Protein AF-A0A1T5CIA7-F1 (afdb_monomer_lite)

Structure (mmCIF, N/CA/C/O backbone):
data_AF-A0A1T5CIA7-F1
#
_entry.id   AF-A0A1T5CIA7-F1
#
loop_
_atom_site.group_PDB
_atom_site.id
_atom_site.type_symbol
_atom_site.label_atom_id
_atom_site.label_alt_id
_atom_site.label_comp_id
_atom_site.label_asym_id
_atom_site.label_entity_id
_atom_site.label_seq_id
_atom_site.pdbx_PDB_ins_code
_atom_site.Cartn_x
_atom_site.Cartn_y
_atom_site.Cartn_z
_atom_site.occupancy
_atom_site.B_iso_or_equiv
_atom_site.auth_seq_id
_atom_site.auth_comp_id
_atom_site.auth_asym_id
_atom_site.auth_atom_id
_atom_site.pdbx_PDB_model_num
ATOM 1 N N . MET A 1 1 ? 23.653 10.289 -7.393 1.00 42.06 1 MET A N 1
ATOM 2 C CA . MET A 1 1 ? 22.299 10.455 -6.818 1.00 42.06 1 MET A CA 1
ATOM 3 C C . MET A 1 1 ? 21.368 9.534 -7.599 1.00 42.06 1 MET A C 1
ATOM 5 O O . MET A 1 1 ? 21.029 9.856 -8.727 1.00 42.06 1 MET A O 1
ATOM 9 N N . GLY A 1 2 ? 21.097 8.323 -7.100 1.00 50.38 2 GLY A N 1
ATOM 10 C CA . GLY A 1 2 ? 20.257 7.358 -7.822 1.00 50.38 2 GLY A CA 1
ATOM 11 C C . GLY A 1 2 ? 18.814 7.858 -7.879 1.00 50.38 2 GLY A C 1
ATOM 12 O O . GLY A 1 2 ? 18.241 8.191 -6.844 1.00 50.38 2 GLY A O 1
ATOM 13 N N . THR A 1 3 ? 18.236 7.973 -9.070 1.00 57.44 3 THR A N 1
ATOM 14 C CA . THR A 1 3 ? 16.852 8.419 -9.265 1.00 57.44 3 THR A CA 1
ATOM 15 C C . THR A 1 3 ? 15.890 7.366 -8.718 1.00 57.44 3 THR A C 1
ATOM 17 O O . THR A 1 3 ? 15.631 6.346 -9.352 1.00 57.44 3 THR A O 1
ATOM 20 N N . ILE A 1 4 ? 15.348 7.603 -7.521 1.00 63.62 4 ILE A N 1
ATOM 21 C CA . ILE A 1 4 ? 14.288 6.758 -6.963 1.00 63.62 4 ILE A CA 1
ATOM 22 C C . ILE A 1 4 ? 13.043 6.935 -7.838 1.00 63.62 4 ILE A C 1
ATOM 24 O O . ILE A 1 4 ? 12.462 8.022 -7.912 1.00 63.62 4 ILE A O 1
ATOM 28 N N . LYS A 1 5 ? 12.639 5.868 -8.532 1.00 80.88 5 LYS A N 1
ATOM 29 C CA . LYS A 1 5 ? 11.463 5.885 -9.405 1.00 80.88 5 LYS A CA 1
ATOM 30 C C . LYS A 1 5 ? 10.207 5.689 -8.556 1.00 80.88 5 LYS A C 1
ATOM 32 O O . LYS A 1 5 ? 9.928 4.588 -8.087 1.00 80.88 5 LYS A O 1
ATOM 37 N N . ARG A 1 6 ? 9.450 6.774 -8.364 1.00 87.81 6 ARG A N 1
ATOM 38 C CA . ARG A 1 6 ? 8.161 6.749 -7.656 1.00 87.81 6 ARG A CA 1
ATOM 39 C C . ARG A 1 6 ? 7.175 5.814 -8.358 1.00 87.81 6 ARG A C 1
ATOM 41 O O . ARG A 1 6 ? 7.083 5.812 -9.587 1.00 87.81 6 ARG A O 1
ATOM 48 N N . ARG A 1 7 ? 6.370 5.087 -7.582 1.00 92.69 7 ARG A N 1
ATOM 49 C CA . ARG A 1 7 ? 5.266 4.253 -8.078 1.00 92.69 7 ARG A CA 1
ATOM 50 C C . ARG A 1 7 ? 4.042 5.131 -8.333 1.00 92.69 7 ARG A C 1
ATOM 52 O O . ARG A 1 7 ? 3.059 5.084 -7.599 1.00 92.69 7 ARG A O 1
ATOM 59 N N . ILE A 1 8 ? 4.117 5.952 -9.384 1.00 93.69 8 ILE A N 1
ATOM 60 C CA . ILE A 1 8 ? 3.069 6.916 -9.771 1.00 93.69 8 ILE A CA 1
ATOM 61 C C . ILE A 1 8 ? 1.693 6.248 -9.905 1.00 93.69 8 ILE A C 1
ATOM 63 O O . ILE A 1 8 ? 0.686 6.855 -9.558 1.00 93.69 8 ILE A O 1
ATOM 67 N N . ILE A 1 9 ? 1.658 4.980 -10.324 1.00 94.62 9 ILE A N 1
ATOM 68 C CA . ILE A 1 9 ? 0.433 4.1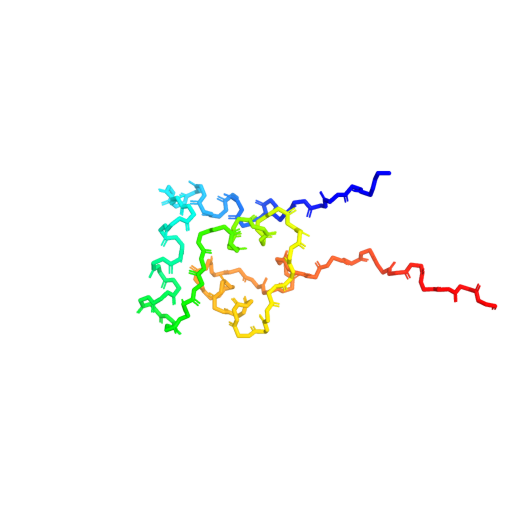77 -10.420 1.00 94.62 9 ILE A CA 1
ATOM 69 C C . ILE A 1 9 ? -0.310 4.118 -9.076 1.00 94.62 9 ILE A C 1
ATOM 71 O O . ILE A 1 9 ? -1.508 4.385 -9.050 1.00 94.62 9 ILE A O 1
ATOM 75 N N . LEU A 1 10 ? 0.383 3.858 -7.958 1.00 96.12 10 LEU A N 1
ATOM 76 C CA . LEU A 1 10 ? -0.238 3.817 -6.625 1.00 96.12 10 LEU A CA 1
ATOM 77 C C . LEU A 1 10 ? -0.742 5.193 -6.191 1.00 96.12 10 LEU A C 1
ATOM 79 O O . LEU A 1 10 ? -1.872 5.325 -5.727 1.00 96.12 10 LEU A O 1
ATOM 83 N N . ILE A 1 11 ? 0.073 6.230 -6.406 1.00 96.50 11 ILE A N 1
ATOM 84 C CA . ILE A 1 11 ? -0.280 7.610 -6.049 1.00 96.50 11 ILE A CA 1
ATOM 85 C C . ILE A 1 11 ? -1.545 8.043 -6.800 1.00 96.50 11 ILE A C 1
ATOM 87 O O . ILE A 1 11 ? -2.449 8.633 -6.208 1.00 96.50 11 ILE A O 1
ATOM 91 N N . ASN A 1 12 ? -1.622 7.740 -8.096 1.00 97.12 12 ASN A N 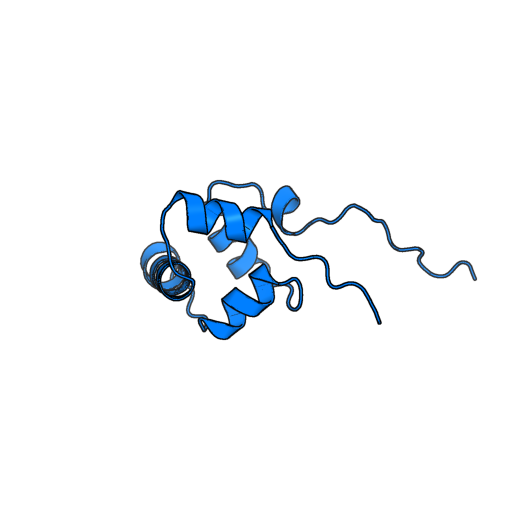1
ATOM 92 C CA . ASN A 1 12 ? -2.767 8.085 -8.929 1.00 97.12 12 ASN A CA 1
ATOM 93 C C . ASN A 1 12 ? -4.005 7.273 -8.546 1.00 97.12 12 ASN A C 1
ATOM 95 O O . ASN A 1 12 ? -5.073 7.858 -8.404 1.00 97.12 12 ASN A O 1
ATOM 99 N N . ALA A 1 13 ? -3.869 5.962 -8.324 1.00 97.12 13 ALA A N 1
ATOM 100 C CA . ALA A 1 13 ? -4.977 5.103 -7.911 1.00 97.12 13 ALA A CA 1
ATOM 101 C C . ALA A 1 13 ? -5.594 5.574 -6.584 1.00 97.12 13 ALA A C 1
ATOM 103 O O . ALA A 1 13 ? -6.814 5.700 -6.468 1.00 97.12 13 ALA A O 1
ATOM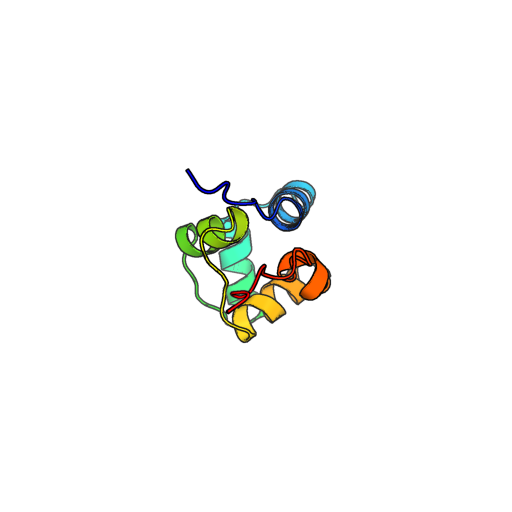 104 N N . ARG A 1 14 ? -4.746 5.920 -5.609 1.00 97.69 14 ARG A N 1
ATOM 105 C CA . ARG A 1 14 ? -5.167 6.480 -4.324 1.00 97.69 14 ARG A CA 1
ATOM 106 C C . ARG A 1 14 ? -5.867 7.832 -4.490 1.00 97.69 14 ARG A C 1
ATOM 108 O O . ARG A 1 14 ? -6.964 8.020 -3.970 1.00 97.69 14 ARG A O 1
ATOM 115 N N . LYS A 1 15 ? -5.269 8.765 -5.238 1.00 97.50 15 LYS A N 1
ATOM 116 C CA . LYS A 1 15 ? -5.854 10.096 -5.479 1.00 97.50 15 LYS A CA 1
ATOM 117 C C . LYS A 1 15 ? -7.165 10.041 -6.261 1.00 97.50 15 LYS A C 1
ATOM 119 O O . LYS A 1 15 ? -8.072 10.799 -5.949 1.00 97.50 15 LYS A O 1
ATOM 124 N N . HIS A 1 16 ? -7.293 9.131 -7.225 1.00 97.62 16 HIS A N 1
ATOM 125 C CA . HIS A 1 16 ? -8.530 8.928 -7.983 1.00 97.62 16 HIS A CA 1
ATOM 126 C C . HIS A 1 16 ? -9.688 8.472 -7.084 1.00 97.62 16 HIS A C 1
ATOM 128 O O . HIS A 1 16 ? -10.839 8.816 -7.324 1.00 97.62 16 HIS A O 1
ATOM 134 N N . LYS A 1 17 ? -9.384 7.730 -6.014 1.00 96.50 17 LYS A N 1
ATOM 135 C CA . LYS A 1 17 ? -10.353 7.345 -4.979 1.00 96.50 17 LYS A CA 1
ATOM 136 C C . LYS A 1 17 ? -10.508 8.393 -3.864 1.00 96.50 17 LYS A C 1
ATOM 138 O O . LYS A 1 17 ? -11.255 8.158 -2.922 1.00 96.50 17 LYS A O 1
ATOM 143 N N . ASN A 1 18 ? -9.819 9.533 -3.969 1.00 97.88 18 ASN A N 1
ATOM 144 C CA . ASN A 1 18 ? -9.742 10.588 -2.956 1.00 97.88 18 ASN A CA 1
ATOM 145 C C . ASN A 1 18 ? -9.278 10.094 -1.571 1.00 97.88 18 ASN A C 1
ATOM 147 O O . ASN A 1 18 ? -9.770 10.542 -0.541 1.00 97.88 18 ASN A O 1
ATOM 151 N N . TRP A 1 19 ? -8.341 9.145 -1.552 1.00 98.19 19 TRP A N 1
ATOM 152 C CA . TRP A 1 19 ? -7.803 8.568 -0.321 1.00 98.19 19 TRP A CA 1
ATOM 153 C C . TRP A 1 19 ? -6.500 9.253 0.108 1.00 98.19 19 TRP A C 1
ATOM 155 O O . TRP A 1 19 ? -5.642 9.617 -0.704 1.00 98.19 19 TRP A O 1
ATOM 165 N N . LEU A 1 20 ? -6.315 9.393 1.411 1.00 98.12 20 LEU A N 1
ATOM 166 C CA . LEU A 1 20 ? -5.048 9.695 2.066 1.00 98.12 20 LEU A CA 1
ATOM 167 C C . LEU A 1 20 ? -4.233 8.408 2.251 1.00 98.12 20 LEU A C 1
ATOM 169 O O . LEU A 1 20 ? -4.731 7.302 2.045 1.00 98.12 20 LEU A O 1
ATOM 173 N N . GLN A 1 21 ? -2.946 8.532 2.586 1.00 98.12 21 GLN A N 1
ATOM 174 C CA . GLN A 1 21 ? -2.104 7.353 2.820 1.00 98.12 21 GLN A CA 1
ATOM 175 C C . GLN A 1 21 ? -2.608 6.556 4.031 1.00 98.12 21 GLN A C 1
ATOM 177 O O . GLN A 1 21 ? -2.720 5.335 3.932 1.00 98.12 21 GLN A O 1
ATOM 182 N N . LYS A 1 22 ? -3.011 7.241 5.112 1.00 98.12 22 LYS A N 1
ATOM 183 C CA . LYS A 1 22 ? -3.712 6.618 6.245 1.00 98.12 22 LYS A CA 1
ATOM 184 C C . LYS A 1 22 ? -4.944 5.799 5.835 1.00 98.12 22 LYS A C 1
ATOM 186 O O . LYS A 1 22 ? -5.096 4.686 6.317 1.00 98.12 22 LYS A O 1
ATOM 191 N N . ASP A 1 23 ? -5.747 6.274 4.880 1.00 98.38 23 ASP A N 1
ATOM 192 C CA . ASP A 1 23 ? -6.974 5.579 4.470 1.00 98.38 23 ASP A CA 1
ATOM 193 C C . ASP A 1 23 ? -6.636 4.254 3.772 1.00 98.38 23 ASP A C 1
ATOM 195 O O . ASP A 1 23 ? -7.337 3.258 3.926 1.00 98.38 23 ASP A O 1
ATOM 199 N N . VAL A 1 24 ? -5.527 4.211 3.023 1.00 98.12 24 VAL A N 1
ATOM 200 C CA . VAL A 1 24 ? -5.037 2.965 2.418 1.00 98.12 24 VAL A CA 1
ATOM 201 C C . VAL A 1 24 ? -4.591 1.980 3.490 1.00 98.12 24 VAL A C 1
ATOM 203 O O . VAL A 1 24 ? -4.908 0.798 3.399 1.00 98.12 24 VAL A O 1
ATOM 206 N N . VAL A 1 25 ? -3.880 2.454 4.512 1.00 98.31 25 VAL A N 1
ATOM 207 C CA . VAL A 1 25 ? -3.441 1.611 5.631 1.00 98.31 25 VAL A CA 1
ATOM 208 C C . VAL A 1 25 ? -4.633 1.051 6.401 1.00 98.31 25 VAL A C 1
ATOM 210 O O . VAL A 1 25 ? -4.674 -0.148 6.665 1.00 98.31 25 VAL A O 1
ATOM 213 N N . GLU A 1 26 ? -5.624 1.885 6.709 1.00 98.44 26 GLU A N 1
ATOM 214 C CA . GLU A 1 26 ? -6.858 1.451 7.367 1.00 98.44 26 GLU A CA 1
ATOM 215 C C . GLU A 1 26 ? -7.582 0.387 6.539 1.00 98.44 26 GLU A C 1
ATOM 217 O O . GLU A 1 26 ? -8.039 -0.615 7.079 1.00 98.44 26 GLU A O 1
ATOM 222 N N . LYS A 1 27 ? -7.628 0.546 5.215 1.00 98.44 27 LYS A N 1
ATOM 223 C CA . LYS A 1 27 ? -8.229 -0.442 4.311 1.00 98.44 27 LYS A CA 1
ATOM 224 C C . LYS A 1 27 ? -7.461 -1.749 4.247 1.00 98.44 27 LYS A C 1
ATOM 226 O O . LYS A 1 27 ? -8.074 -2.807 4.294 1.00 98.44 27 LYS A O 1
ATOM 231 N N . LEU A 1 28 ? -6.135 -1.696 4.187 1.00 98.19 28 LEU A N 1
ATOM 232 C CA . LEU A 1 28 ? -5.301 -2.897 4.243 1.00 98.19 28 LEU A CA 1
ATOM 233 C C . LEU A 1 28 ? -5.505 -3.659 5.558 1.00 98.19 28 LEU A C 1
ATOM 235 O O . LEU A 1 28 ? -5.598 -4.886 5.545 1.00 98.19 28 LEU A O 1
ATOM 239 N N . CYS A 1 29 ? -5.651 -2.936 6.668 1.00 98.06 29 CYS A N 1
ATOM 240 C CA . CYS A 1 29 ? -5.957 -3.524 7.965 1.00 98.06 29 CYS A CA 1
ATOM 241 C C . CYS A 1 29 ? -7.356 -4.161 7.973 1.00 98.06 29 CYS A C 1
ATOM 243 O O . CYS A 1 29 ? -7.495 -5.346 8.265 1.00 98.06 29 CYS A O 1
ATOM 245 N N . ASN A 1 30 ? -8.383 -3.403 7.580 1.00 98.00 30 ASN A N 1
ATOM 246 C CA . ASN A 1 30 ? -9.783 -3.820 7.684 1.00 98.00 30 ASN A CA 1
ATOM 247 C C . ASN A 1 30 ? -10.181 -4.909 6.674 1.00 98.00 30 ASN A C 1
ATOM 249 O O . ASN A 1 30 ? -10.995 -5.768 6.997 1.00 98.00 30 ASN A O 1
ATOM 253 N N . GLU A 1 31 ? -9.645 -4.868 5.452 1.00 97.38 31 GLU A N 1
ATOM 254 C CA . GLU A 1 31 ? -10.061 -5.749 4.349 1.00 97.38 31 GLU A CA 1
ATOM 255 C C . GLU A 1 31 ? -9.140 -6.974 4.200 1.00 97.38 31 GLU A C 1
ATOM 257 O O . GLU A 1 31 ? -9.587 -8.027 3.748 1.00 97.38 31 GLU A O 1
ATOM 262 N N . PHE A 1 32 ? -7.867 -6.862 4.600 1.00 97.00 32 PHE A N 1
ATOM 263 C CA . PHE A 1 32 ? -6.852 -7.903 4.383 1.00 97.00 32 PHE A CA 1
ATOM 264 C C . PHE A 1 32 ? -6.112 -8.328 5.660 1.00 97.00 32 PHE A C 1
ATOM 266 O O . PHE A 1 32 ? -5.250 -9.202 5.592 1.00 97.00 32 PHE A O 1
ATOM 273 N N . GLY A 1 33 ? -6.410 -7.727 6.818 1.00 97.62 33 GLY A N 1
ATOM 274 C CA . GLY A 1 33 ? -5.714 -8.021 8.075 1.00 97.62 33 GLY A CA 1
ATOM 275 C C . GLY A 1 33 ? -4.247 -7.576 8.089 1.00 97.62 33 GLY A C 1
ATOM 276 O O . GLY A 1 33 ? -3.466 -8.067 8.902 1.00 97.62 33 GLY A O 1
ATOM 277 N N . ILE A 1 34 ? -3.850 -6.674 7.184 1.00 97.44 34 ILE A N 1
ATOM 278 C CA . ILE A 1 34 ? -2.469 -6.204 7.060 1.00 97.44 34 ILE A CA 1
ATOM 279 C C . ILE A 1 34 ? -2.272 -4.918 7.854 1.00 97.44 34 ILE A C 1
ATOM 281 O O . ILE A 1 34 ? -2.759 -3.850 7.485 1.00 97.44 34 ILE A O 1
ATOM 285 N N . THR A 1 35 ? -1.463 -5.011 8.905 1.00 97.44 35 THR A N 1
ATOM 286 C CA . THR A 1 35 ? -1.094 -3.869 9.744 1.00 97.44 35 THR A CA 1
ATOM 287 C C . THR A 1 35 ? 0.264 -3.318 9.323 1.00 97.44 35 THR A C 1
ATOM 289 O O . THR A 1 35 ? 1.305 -3.921 9.577 1.00 97.44 35 THR A O 1
ATOM 292 N N . ILE A 1 36 ? 0.264 -2.140 8.700 1.00 97.69 36 ILE A N 1
ATOM 293 C CA . ILE A 1 36 ? 1.472 -1.377 8.354 1.00 97.69 36 ILE A CA 1
ATOM 294 C C . ILE A 1 36 ? 1.337 0.072 8.818 1.00 97.69 36 ILE A C 1
ATOM 296 O O . ILE A 1 36 ? 0.259 0.510 9.201 1.00 97.69 36 ILE A O 1
ATOM 300 N N . THR A 1 37 ? 2.423 0.841 8.786 1.00 98.31 37 THR A N 1
ATOM 301 C CA . THR A 1 37 ? 2.369 2.273 9.108 1.00 98.31 37 THR A CA 1
ATOM 302 C C . THR A 1 37 ? 2.120 3.120 7.862 1.00 98.31 37 THR A C 1
ATOM 304 O O . THR A 1 37 ? 2.507 2.748 6.750 1.00 98.31 37 THR A O 1
ATOM 307 N N . GLU A 1 38 ? 1.543 4.310 8.049 1.00 97.75 38 GLU A N 1
ATOM 308 C CA . GLU A 1 38 ? 1.368 5.295 6.972 1.00 97.75 38 GLU A CA 1
ATOM 309 C C . GLU A 1 38 ? 2.707 5.651 6.309 1.00 97.75 38 GLU A C 1
ATOM 311 O O . GLU A 1 38 ? 2.819 5.653 5.084 1.00 97.75 38 GLU A O 1
ATOM 316 N N . SER A 1 39 ? 3.757 5.853 7.115 1.00 97.88 39 SER A N 1
ATOM 317 C CA . SER A 1 39 ? 5.114 6.119 6.621 1.00 97.88 39 SER A CA 1
ATOM 318 C C . SER A 1 39 ? 5.655 4.971 5.762 1.00 97.88 39 SER A C 1
ATOM 320 O O . SER A 1 39 ? 6.245 5.214 4.707 1.00 97.88 39 SER A O 1
ATOM 322 N N . TYR A 1 40 ? 5.418 3.717 6.167 1.00 98.19 40 TYR A N 1
ATOM 323 C CA . TYR A 1 40 ? 5.828 2.554 5.385 1.00 98.19 40 TYR A CA 1
ATOM 324 C C . TYR A 1 40 ? 5.123 2.506 4.029 1.00 98.19 40 TYR A C 1
ATOM 326 O O . TYR A 1 40 ? 5.790 2.371 3.001 1.00 98.19 40 TYR A O 1
ATOM 334 N N . TYR A 1 41 ? 3.804 2.718 4.000 1.00 98.19 41 TYR A N 1
ATOM 335 C CA . TYR A 1 41 ? 3.064 2.831 2.744 1.00 98.19 41 TYR A CA 1
ATOM 336 C C . TYR A 1 41 ? 3.563 4.008 1.881 1.00 98.19 41 TYR A C 1
ATOM 338 O O . TYR A 1 41 ? 3.772 3.853 0.677 1.00 98.19 41 TYR A O 1
ATOM 346 N N . GLY A 1 42 ? 3.875 5.157 2.485 1.00 97.75 42 GLY A N 1
ATOM 347 C CA . GLY A 1 42 ? 4.484 6.292 1.789 1.00 97.75 42 GLY A CA 1
ATOM 348 C C . GLY A 1 42 ? 5.836 5.958 1.146 1.00 97.75 42 GLY A C 1
ATOM 349 O 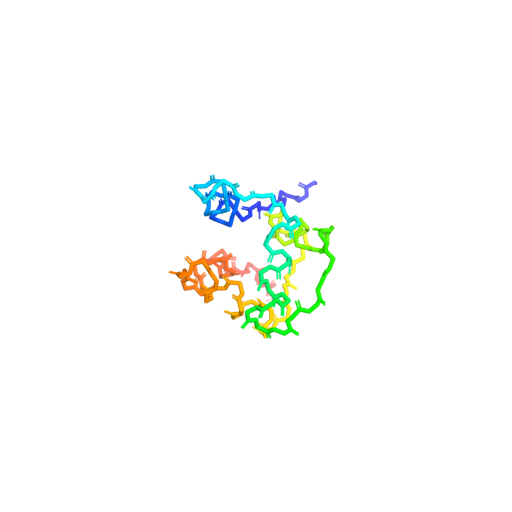O . GLY A 1 42 ? 6.089 6.339 0.001 1.00 97.75 42 GLY A O 1
ATOM 350 N N . MET A 1 43 ? 6.686 5.178 1.821 1.00 96.44 43 MET A N 1
ATOM 351 C CA . MET A 1 43 ? 7.944 4.681 1.248 1.00 96.44 43 MET A CA 1
ATOM 352 C C . MET A 1 43 ? 7.718 3.715 0.076 1.00 96.44 43 MET A C 1
ATOM 354 O O . MET A 1 43 ? 8.525 3.684 -0.860 1.00 96.44 43 MET A O 1
ATOM 358 N N . ILE A 1 44 ? 6.622 2.950 0.092 1.00 96.38 44 ILE A N 1
ATOM 359 C CA . ILE A 1 44 ? 6.205 2.125 -1.047 1.00 96.38 44 ILE A CA 1
ATOM 360 C C . ILE A 1 44 ? 5.771 3.025 -2.213 1.00 96.38 44 ILE A C 1
ATOM 362 O O . ILE A 1 44 ? 6.261 2.846 -3.327 1.00 96.38 44 ILE A O 1
ATOM 366 N N . GLU A 1 45 ? 4.926 4.035 -2.002 1.00 95.50 45 GLU A N 1
ATOM 367 C CA . GLU A 1 45 ? 4.551 4.971 -3.079 1.00 95.50 45 GLU A CA 1
ATOM 368 C C . GLU A 1 45 ? 5.781 5.663 -3.690 1.00 95.50 45 GLU A C 1
ATOM 370 O O . GLU A 1 45 ? 5.884 5.836 -4.907 1.00 95.50 45 GLU A O 1
ATOM 375 N N . GLN A 1 46 ? 6.759 6.016 -2.856 1.00 93.31 46 GLN A N 1
ATOM 376 C CA . GLN A 1 46 ? 7.982 6.679 -3.295 1.00 93.31 46 GLN A CA 1
ATOM 377 C C . GLN A 1 46 ? 8.969 5.757 -4.018 1.00 93.31 46 GLN A C 1
ATOM 379 O O . GLN A 1 46 ? 9.871 6.273 -4.667 1.00 93.31 46 GLN A O 1
ATOM 384 N N . GLY A 1 47 ? 8.814 4.431 -3.945 1.00 91.25 47 GLY A N 1
ATOM 385 C CA . GLY A 1 47 ? 9.779 3.481 -4.515 1.00 91.25 47 GLY A CA 1
ATOM 386 C C . GLY A 1 47 ? 11.007 3.221 -3.632 1.00 91.25 47 GLY A C 1
ATOM 387 O O . GLY A 1 47 ? 11.939 2.556 -4.067 1.00 91.25 47 GLY A O 1
ATOM 388 N N . VAL A 1 48 ? 11.012 3.722 -2.392 1.00 92.31 48 VAL A N 1
ATOM 389 C CA . VAL A 1 48 ? 12.105 3.572 -1.409 1.00 92.31 48 VAL A CA 1
ATOM 390 C C . VAL A 1 48 ? 12.099 2.183 -0.763 1.00 92.31 48 VAL A C 1
ATOM 392 O O . VAL A 1 48 ? 13.139 1.666 -0.346 1.00 92.31 48 VAL A O 1
ATOM 395 N N . ARG A 1 49 ? 10.913 1.582 -0.639 1.00 91.31 49 ARG A N 1
ATOM 396 C CA . ARG A 1 49 ? 10.722 0.239 -0.087 1.00 91.31 49 ARG A CA 1
ATOM 397 C C . ARG A 1 49 ? 9.985 -0.641 -1.076 1.00 91.31 49 ARG A C 1
ATOM 399 O O . ARG A 1 49 ? 9.051 -0.192 -1.738 1.00 91.31 49 ARG A O 1
ATOM 406 N N . THR A 1 50 ? 10.397 -1.897 -1.157 1.00 92.00 50 THR A N 1
ATOM 407 C CA . THR A 1 50 ? 9.632 -2.960 -1.808 1.00 92.00 50 THR A CA 1
ATOM 408 C C . THR A 1 50 ? 8.951 -3.759 -0.700 1.00 92.00 50 THR A C 1
ATOM 410 O O . THR A 1 50 ? 9.654 -4.207 0.206 1.00 92.00 50 THR A O 1
ATOM 413 N N . PRO A 1 51 ? 7.612 -3.863 -0.705 1.00 95.19 51 PRO A N 1
ATOM 414 C CA . PRO A 1 51 ? 6.895 -4.630 0.304 1.00 95.19 51 PRO A CA 1
ATOM 415 C C . PRO A 1 51 ? 7.164 -6.132 0.175 1.00 95.19 51 PRO A C 1
ATOM 417 O O . PRO A 1 51 ? 7.607 -6.603 -0.873 1.00 95.19 51 PRO A O 1
ATOM 420 N N . SER A 1 52 ? 6.862 -6.881 1.234 1.00 96.06 52 SER A N 1
ATOM 421 C CA . SER A 1 52 ? 6.753 -8.338 1.169 1.00 96.06 52 SER A CA 1
ATOM 422 C C . SER A 1 52 ? 5.602 -8.763 0.247 1.00 96.06 52 SER A C 1
ATOM 424 O O . SER A 1 52 ? 4.750 -7.954 -0.133 1.00 96.06 52 SER A O 1
ATOM 426 N N . LEU A 1 53 ? 5.606 -10.034 -0.164 1.00 95.44 53 LEU A N 1
ATOM 427 C CA . LEU A 1 53 ? 4.676 -10.551 -1.170 1.00 95.44 53 LEU A CA 1
ATOM 428 C C . LEU A 1 53 ? 3.208 -10.415 -0.741 1.00 95.44 53 LEU A C 1
ATOM 430 O O . LEU A 1 53 ? 2.383 -9.968 -1.528 1.00 95.44 53 LEU A O 1
ATOM 434 N N . ASP A 1 54 ? 2.898 -10.757 0.503 1.00 97.25 54 ASP A N 1
ATOM 435 C CA . ASP A 1 54 ? 1.577 -10.607 1.120 1.00 97.25 54 ASP A CA 1
ATOM 436 C C . ASP A 1 54 ? 1.052 -9.163 1.036 1.00 97.25 54 ASP A C 1
ATOM 438 O O . ASP A 1 54 ? -0.044 -8.925 0.527 1.00 97.25 54 ASP A O 1
ATOM 442 N N . ILE A 1 55 ? 1.868 -8.182 1.431 1.00 97.69 55 ILE A N 1
ATOM 443 C CA . ILE A 1 55 ? 1.524 -6.756 1.365 1.00 97.69 55 ILE A CA 1
ATOM 444 C C . ILE A 1 55 ? 1.372 -6.305 -0.094 1.00 97.69 55 ILE A C 1
ATOM 446 O O . ILE A 1 55 ? 0.442 -5.568 -0.424 1.00 97.69 55 ILE A O 1
ATOM 450 N N . ALA A 1 56 ? 2.258 -6.748 -0.990 1.00 97.12 56 ALA A N 1
ATOM 451 C CA . ALA A 1 56 ? 2.184 -6.421 -2.412 1.00 97.12 56 ALA A CA 1
ATOM 452 C C . ALA A 1 56 ? 0.879 -6.927 -3.053 1.00 97.12 56 ALA A C 1
ATOM 454 O O . ALA A 1 56 ? 0.242 -6.195 -3.816 1.00 97.12 56 ALA A O 1
ATOM 455 N N . LEU A 1 57 ? 0.473 -8.156 -2.725 1.00 97.75 57 LEU A N 1
ATOM 456 C CA . LEU A 1 57 ? -0.762 -8.769 -3.210 1.00 97.75 57 LEU A CA 1
ATOM 457 C C . LEU A 1 57 ? -2.002 -8.083 -2.634 1.00 97.75 57 LEU A C 1
ATOM 459 O O . LEU A 1 57 ? -2.932 -7.804 -3.385 1.00 97.75 57 LEU A O 1
ATOM 463 N N . ALA A 1 58 ? -2.004 -7.732 -1.348 1.00 98.19 58 ALA A N 1
ATOM 464 C CA . ALA A 1 58 ? -3.113 -6.994 -0.747 1.00 98.19 58 ALA A CA 1
ATOM 465 C C . ALA A 1 58 ? -3.274 -5.591 -1.348 1.00 98.19 58 ALA A C 1
ATOM 467 O O . ALA A 1 58 ? -4.383 -5.186 -1.680 1.00 98.19 58 ALA A O 1
ATOM 468 N N . ILE A 1 59 ? -2.173 -4.861 -1.572 1.00 97.94 59 ILE A N 1
ATOM 469 C CA . ILE A 1 59 ? -2.208 -3.557 -2.257 1.00 97.94 59 ILE A CA 1
ATOM 470 C C . ILE A 1 59 ? -2.754 -3.719 -3.681 1.00 97.94 59 ILE A C 1
ATOM 472 O O . ILE A 1 59 ? -3.585 -2.928 -4.127 1.00 97.94 59 ILE A O 1
ATOM 476 N N . SER A 1 60 ? -2.297 -4.747 -4.397 1.00 97.81 60 SER A N 1
ATOM 477 C CA . SER A 1 60 ? -2.780 -5.074 -5.738 1.00 97.81 60 SER A CA 1
ATOM 478 C C . SER A 1 60 ? -4.287 -5.342 -5.751 1.00 97.81 60 SER A C 1
ATOM 480 O O . SER A 1 60 ? -5.000 -4.741 -6.557 1.00 97.81 60 SER A O 1
ATOM 482 N N . ALA A 1 61 ? -4.774 -6.174 -4.830 1.00 97.94 61 ALA A N 1
ATOM 483 C CA . ALA A 1 61 ? -6.188 -6.495 -4.687 1.00 97.94 61 ALA A CA 1
ATOM 484 C C . ALA A 1 61 ? -7.021 -5.257 -4.318 1.00 97.94 61 ALA A C 1
ATOM 486 O O . ALA A 1 61 ? -8.036 -4.994 -4.958 1.00 97.94 61 ALA A O 1
ATOM 487 N N . LEU A 1 62 ? -6.550 -4.446 -3.366 1.00 97.94 62 LEU A N 1
ATOM 488 C CA . LEU A 1 62 ? -7.229 -3.232 -2.907 1.00 97.94 62 LEU A CA 1
ATOM 489 C C . LEU A 1 62 ? -7.460 -2.218 -4.040 1.00 97.94 62 LEU A C 1
ATOM 491 O O . LEU A 1 62 ? -8.502 -1.559 -4.1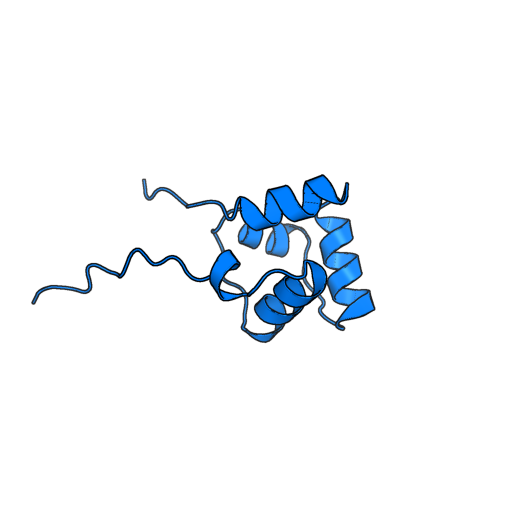07 1.00 97.94 62 LEU A O 1
ATOM 495 N N . PHE A 1 63 ? -6.484 -2.072 -4.939 1.00 97.12 63 PHE A N 1
ATOM 496 C CA . PHE A 1 63 ? -6.589 -1.156 -6.075 1.00 97.12 63 PHE A CA 1
ATOM 497 C C . PHE A 1 63 ? -7.114 -1.810 -7.359 1.00 97.12 63 PHE A C 1
ATOM 499 O O . PHE A 1 63 ? -7.437 -1.081 -8.297 1.00 97.12 63 PHE A O 1
ATOM 506 N N . GLY A 1 64 ? -7.226 -3.140 -7.411 1.00 96.88 64 GLY A N 1
ATOM 507 C CA . GLY A 1 64 ? -7.602 -3.881 -8.618 1.00 96.88 64 GLY A CA 1
ATOM 508 C C . GLY A 1 64 ? -6.567 -3.762 -9.742 1.00 96.88 64 GLY A C 1
ATOM 509 O O . GLY A 1 64 ? -6.923 -3.717 -10.917 1.00 96.88 64 GLY A O 1
ATOM 510 N N . ILE A 1 65 ? -5.284 -3.646 -9.393 1.00 96.06 65 ILE A N 1
ATOM 511 C CA . ILE A 1 65 ? -4.179 -3.451 -10.342 1.00 96.06 65 ILE A CA 1
ATOM 512 C C . ILE A 1 65 ? -3.210 -4.610 -10.184 1.00 96.06 65 ILE A C 1
ATOM 514 O O . ILE A 1 65 ? -2.797 -4.906 -9.069 1.00 96.06 65 ILE A O 1
ATOM 518 N N . GLU A 1 66 ? -2.793 -5.236 -11.283 1.00 95.25 66 GLU A N 1
ATOM 519 C CA . GLU A 1 66 ? -1.861 -6.367 -11.232 1.00 95.25 66 GLU A CA 1
ATOM 520 C C . GLU A 1 66 ? -0.539 -6.011 -10.519 1.00 95.25 66 GLU A C 1
ATOM 522 O O . GLU A 1 66 ? 0.041 -4.953 -10.801 1.00 95.25 66 GLU A O 1
ATOM 527 N N . PRO A 1 67 ? 0.002 -6.894 -9.652 1.00 93.56 67 PRO A N 1
ATOM 528 C CA . PRO A 1 67 ? 1.212 -6.602 -8.881 1.00 93.56 67 PRO A CA 1
ATOM 529 C C . PRO A 1 67 ? 2.413 -6.295 -9.775 1.00 93.56 67 PRO A C 1
ATOM 531 O O . PRO A 1 67 ? 3.230 -5.436 -9.449 1.00 93.56 67 PRO A O 1
ATOM 534 N N . SER A 1 68 ? 2.507 -6.954 -10.933 1.00 91.75 68 SER A N 1
ATOM 535 C CA . SER A 1 68 ? 3.575 -6.728 -11.907 1.00 91.75 68 SER A CA 1
ATOM 536 C C . SER A 1 68 ? 3.580 -5.292 -12.432 1.00 91.75 68 SER A C 1
ATOM 538 O O . SER A 1 68 ? 4.639 -4.687 -12.537 1.00 91.75 68 SER A O 1
ATOM 540 N N . LYS A 1 69 ? 2.411 -4.688 -12.665 1.00 91.38 69 LYS A N 1
ATOM 541 C CA . LYS A 1 69 ? 2.309 -3.289 -13.110 1.00 91.38 69 LYS A CA 1
ATOM 542 C C . LYS A 1 69 ? 2.755 -2.300 -12.035 1.00 91.38 69 LYS A C 1
ATOM 544 O O . LYS A 1 69 ? 3.192 -1.201 -12.360 1.00 91.38 69 LYS A O 1
ATOM 549 N N . ILE A 1 70 ? 2.638 -2.677 -10.763 1.00 90.94 70 ILE A N 1
ATOM 550 C CA . ILE A 1 70 ? 2.999 -1.827 -9.623 1.00 90.94 70 ILE A CA 1
ATOM 551 C C . ILE A 1 70 ? 4.481 -1.985 -9.252 1.00 90.94 70 ILE A C 1
ATOM 553 O O . ILE A 1 70 ? 5.163 -0.998 -8.959 1.00 90.94 70 ILE A O 1
ATOM 557 N N . PHE A 1 71 ? 4.964 -3.227 -9.205 1.00 90.62 71 PHE A N 1
ATOM 558 C CA . PHE A 1 71 ? 6.223 -3.592 -8.555 1.00 90.62 71 PHE A CA 1
ATOM 559 C C . PHE A 1 71 ? 7.284 -4.141 -9.512 1.00 90.62 71 PHE A C 1
ATOM 561 O O . PHE A 1 71 ? 8.464 -4.090 -9.165 1.00 90.62 71 PHE A O 1
ATOM 568 N N . LEU A 1 72 ? 6.910 -4.618 -10.704 1.00 85.69 72 LEU A N 1
ATOM 569 C CA . LEU A 1 72 ? 7.869 -5.057 -11.715 1.00 85.69 72 LEU A CA 1
ATOM 570 C C . LEU A 1 72 ? 8.320 -3.837 -12.523 1.00 85.69 72 LEU A C 1
ATOM 572 O O . LEU A 1 72 ? 7.520 -3.148 -13.151 1.00 85.69 72 LEU A O 1
ATOM 576 N N . ASN A 1 73 ? 9.615 -3.543 -12.487 1.00 70.69 73 ASN A N 1
ATOM 577 C CA . ASN A 1 73 ? 10.214 -2.510 -13.320 1.00 70.69 73 ASN A CA 1
ATOM 578 C C . ASN A 1 73 ? 11.183 -3.215 -14.269 1.00 70.69 73 ASN A C 1
ATOM 580 O O . ASN A 1 73 ? 12.244 -3.668 -13.856 1.00 70.69 73 ASN A O 1
ATOM 584 N N . ASN A 1 74 ? 10.795 -3.322 -15.536 1.00 57.12 74 ASN A N 1
ATOM 585 C CA . ASN A 1 74 ? 11.444 -4.137 -16.568 1.00 57.12 74 ASN A CA 1
ATOM 586 C C . ASN A 1 74 ? 12.786 -3.558 -17.046 1.00 57.12 74 ASN A C 1
ATOM 588 O O . ASN A 1 74 ? 13.315 -4.004 -18.060 1.00 57.12 74 ASN A O 1
ATOM 592 N N . ASN A 1 75 ? 13.342 -2.568 -16.344 1.00 54.78 75 ASN A N 1
ATOM 593 C CA . ASN A 1 75 ? 14.727 -2.162 -16.536 1.00 54.78 75 ASN A CA 1
ATOM 594 C C . ASN A 1 75 ? 15.588 -3.240 -15.881 1.00 54.78 75 ASN A C 1
ATOM 596 O O . ASN A 1 75 ? 16.074 -3.071 -14.763 1.00 54.78 75 ASN A O 1
ATOM 600 N N . THR A 1 76 ? 15.671 -4.376 -16.573 1.00 50.56 76 THR A N 1
ATOM 601 C CA . THR A 1 76 ? 16.570 -5.485 -16.298 1.00 50.56 76 THR A CA 1
ATOM 602 C C . THR A 1 76 ? 17.908 -4.918 -15.871 1.00 50.56 76 THR A C 1
ATOM 604 O O . THR A 1 76 ? 18.484 -4.066 -16.551 1.00 50.56 76 THR A O 1
ATOM 607 N N . THR A 1 77 ? 18.358 -5.354 -14.705 1.00 51.50 77 THR A N 1
ATOM 608 C CA . THR A 1 77 ? 19.702 -5.120 -14.203 1.00 51.50 77 THR A CA 1
ATOM 609 C C . THR A 1 77 ? 20.709 -5.243 -15.345 1.00 51.50 77 THR A C 1
ATOM 611 O O . THR A 1 77 ? 20.762 -6.286 -15.993 1.00 51.50 77 THR A O 1
ATOM 614 N N . PHE A 1 78 ? 21.563 -4.233 -15.542 1.00 53.53 78 PHE A N 1
ATOM 615 C CA . PHE A 1 78 ? 22.938 -4.520 -15.949 1.00 53.53 78 PHE A CA 1
ATOM 616 C C . PHE A 1 78 ? 23.557 -5.288 -14.776 1.00 53.53 78 PHE A C 1
ATOM 618 O O . PHE A 1 78 ? 24.208 -4.718 -13.905 1.00 53.53 78 PHE A O 1
ATOM 625 N N . CYS A 1 79 ? 23.219 -6.570 -14.662 1.00 57.66 79 CYS A N 1
ATOM 626 C CA . CYS A 1 79 ? 23.955 -7.493 -13.823 1.00 57.66 79 CYS A CA 1
ATOM 627 C C . CYS A 1 79 ? 25.360 -7.583 -14.420 1.00 57.66 79 CYS A C 1
ATOM 629 O O . CYS A 1 79 ? 25.510 -7.649 -15.639 1.00 57.66 79 CYS A O 1
ATOM 631 N N . CYS A 1 80 ? 26.356 -7.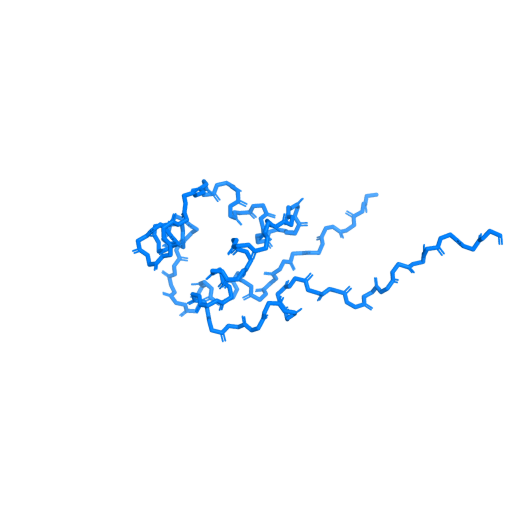478 -13.545 1.00 57.81 80 CYS A N 1
ATOM 632 C CA . CYS A 1 80 ? 27.786 -7.468 -13.817 1.00 57.81 80 CYS A CA 1
ATOM 633 C C . CYS A 1 80 ? 28.167 -8.293 -15.060 1.00 57.81 80 CYS A C 1
ATOM 635 O O . CYS A 1 80 ? 28.130 -9.520 -15.013 1.00 57.81 80 CYS A O 1
ATOM 637 N N . PHE A 1 81 ? 28.554 -7.625 -16.154 1.00 50.34 81 PHE A N 1
ATOM 638 C CA . PHE A 1 81 ? 29.430 -8.257 -17.137 1.00 50.34 81 PHE A CA 1
ATOM 639 C C . PHE A 1 81 ? 30.775 -8.438 -16.434 1.00 50.34 81 PHE A C 1
ATOM 641 O O . PHE A 1 81 ? 31.433 -7.447 -16.108 1.00 50.34 81 PHE A O 1
ATOM 648 N N . GLN A 1 82 ? 31.097 -9.684 -16.102 1.00 45.19 82 GLN A N 1
ATOM 649 C CA . GLN A 1 82 ? 32.402 -10.097 -15.601 1.00 45.19 82 GLN A CA 1
ATOM 650 C C . GLN A 1 82 ? 33.239 -10.626 -16.761 1.00 45.19 82 GLN A C 1
ATOM 652 O O . GLN A 1 82 ? 32.643 -11.274 -17.653 1.00 45.19 82 GLN A O 1
#

pLDDT: mean 88.8, std 16.12, range [42.06, 98.44]

Sequence (82 aa):
MGTIKRRIILINARKHKNWLQKDVVEKLCNEFGITITESYYGMIEQGVRTPSLDIALAISALFGIEPSKIFLNNNTTFCCFQ

Foldseek 3Di:
DDDQDFLVVLVVLCVVVPHDLVRLQVCCCPVPVDHDDSVVSVCLRRNVDDDDPSVLVSSCVVSVHDSCSRRPDPPPDPPDPD

Radius of gyration: 13.69 Å; chains: 1; bounding box: 43×21×27 Å

Secondary structure (DSSP, 8-state):
-------HHHHHHHHHTT--HHHHHHHHHHHH-----HHHHHHHHHTS-PPPHHHHHHHHHHHT--HHHHH-----------